Protein AF-A0A392T0C7-F1 (afdb_monomer_lite)

Organism: NCBI:txid97028

Structure (mmCIF, N/CA/C/O backbone):
data_AF-A0A392T0C7-F1
#
_entry.id   AF-A0A392T0C7-F1
#
loop_
_atom_site.group_PDB
_atom_site.id
_atom_site.type_symbol
_atom_site.label_atom_id
_atom_site.label_alt_id
_atom_site.label_comp_id
_atom_site.label_asym_id
_atom_site.label_entity_id
_atom_site.label_seq_id
_atom_site.pdbx_PDB_ins_code
_atom_site.Cartn_x
_atom_site.Cartn_y
_atom_site.Cartn_z
_atom_site.occupancy
_atom_site.B_iso_or_equiv
_atom_site.auth_seq_id
_atom_site.auth_comp_id
_atom_site.auth_asym_id
_atom_site.auth_atom_id
_atom_site.pdbx_PDB_model_num
ATOM 1 N N . MET A 1 1 ? 14.654 6.164 18.359 1.00 67.69 1 MET A N 1
ATOM 2 C CA . MET A 1 1 ? 13.456 5.909 17.523 1.00 67.69 1 MET A CA 1
ATOM 3 C C . MET A 1 1 ? 12.821 4.606 17.983 1.00 67.69 1 MET A C 1
ATOM 5 O O . MET A 1 1 ? 13.551 3.634 18.118 1.00 67.69 1 MET A O 1
ATOM 9 N N . SER A 1 2 ? 11.520 4.578 18.292 1.00 91.94 2 SER A N 1
ATOM 10 C CA . SER A 1 2 ? 10.834 3.323 18.646 1.00 91.94 2 SER A CA 1
ATOM 11 C C . SER A 1 2 ? 10.632 2.448 17.403 1.00 91.94 2 SER A C 1
ATOM 13 O O . SER A 1 2 ? 10.594 2.966 16.284 1.00 91.94 2 SER A O 1
ATOM 15 N N . ARG A 1 3 ? 10.484 1.128 17.592 1.00 93.81 3 ARG A N 1
ATOM 16 C CA . ARG A 1 3 ? 10.194 0.183 16.495 1.00 93.81 3 ARG A CA 1
ATOM 17 C C . ARG A 1 3 ? 8.945 0.591 15.715 1.00 93.81 3 ARG A C 1
ATOM 19 O O . ARG A 1 3 ? 8.980 0.596 14.490 1.00 93.81 3 ARG A O 1
ATOM 26 N N . LEU A 1 4 ? 7.908 1.023 16.433 1.00 95.62 4 LEU A N 1
ATOM 27 C CA . LEU A 1 4 ? 6.664 1.502 15.841 1.00 95.62 4 LEU A CA 1
ATOM 28 C C . LEU A 1 4 ? 6.897 2.710 14.927 1.00 95.62 4 LEU A C 1
ATOM 30 O O . LEU A 1 4 ? 6.525 2.660 13.766 1.00 95.62 4 LEU A O 1
ATOM 34 N N . ARG A 1 5 ? 7.624 3.739 15.392 1.00 95.56 5 ARG A N 1
ATOM 35 C CA . ARG A 1 5 ? 7.940 4.922 14.567 1.00 95.56 5 ARG A CA 1
ATOM 36 C C . ARG A 1 5 ? 8.705 4.558 13.295 1.00 95.56 5 ARG A C 1
ATOM 38 O O . ARG A 1 5 ? 8.405 5.092 12.236 1.00 95.56 5 ARG A O 1
ATOM 45 N N . LEU A 1 6 ? 9.674 3.644 13.384 1.00 96.94 6 LEU A N 1
ATOM 46 C CA . LEU A 1 6 ? 10.407 3.175 12.206 1.00 96.94 6 LEU A CA 1
ATOM 47 C C . LEU A 1 6 ? 9.483 2.452 11.214 1.00 96.94 6 LEU A C 1
ATOM 49 O O . LEU A 1 6 ? 9.596 2.670 10.008 1.00 96.94 6 LEU A O 1
ATOM 53 N N . LEU A 1 7 ? 8.586 1.600 11.715 1.00 96.88 7 LEU A N 1
ATOM 54 C CA . LEU A 1 7 ? 7.621 0.876 10.893 1.00 96.88 7 LEU A CA 1
ATOM 55 C C . LEU A 1 7 ? 6.642 1.839 10.208 1.00 96.88 7 LEU A C 1
ATOM 57 O O . LEU A 1 7 ? 6.441 1.728 9.001 1.00 96.88 7 LEU A O 1
ATOM 61 N N . THR A 1 8 ? 6.133 2.840 10.935 1.00 96.50 8 THR A N 1
ATOM 62 C CA . THR A 1 8 ? 5.315 3.937 10.395 1.00 96.50 8 THR A CA 1
ATOM 63 C C . THR A 1 8 ? 6.025 4.652 9.255 1.00 96.50 8 THR A C 1
ATOM 65 O O . THR A 1 8 ? 5.482 4.722 8.156 1.00 96.50 8 THR A O 1
ATO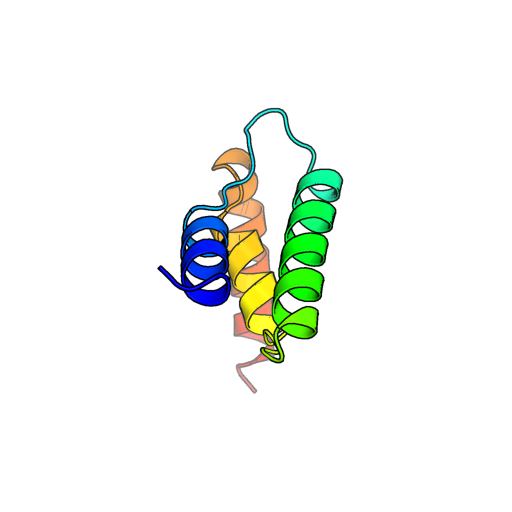M 68 N N . THR A 1 9 ? 7.270 5.091 9.455 1.00 97.31 9 THR A N 1
ATOM 69 C CA . THR A 1 9 ? 8.033 5.781 8.404 1.00 97.31 9 THR A CA 1
ATOM 70 C C . THR A 1 9 ? 8.262 4.897 7.176 1.00 97.31 9 THR A C 1
ATOM 72 O O . THR A 1 9 ? 8.164 5.372 6.044 1.00 97.31 9 THR A O 1
ATOM 75 N N . LYS A 1 10 ? 8.553 3.602 7.359 1.00 97.44 10 LYS A N 1
ATOM 76 C CA . LYS A 1 10 ? 8.696 2.663 6.235 1.00 97.44 10 LYS A CA 1
ATOM 77 C C . LYS A 1 10 ? 7.380 2.490 5.476 1.00 97.44 10 LYS A C 1
ATOM 79 O O . LYS A 1 10 ? 7.379 2.541 4.250 1.00 97.44 10 LYS A O 1
ATOM 84 N N . PHE A 1 11 ? 6.268 2.346 6.193 1.00 97.25 11 PHE A N 1
ATOM 85 C CA . PHE A 1 11 ? 4.944 2.199 5.598 1.00 97.25 11 PHE A CA 1
ATOM 86 C C . PHE A 1 11 ? 4.499 3.464 4.853 1.00 97.25 11 PHE A C 1
ATOM 88 O O . PHE A 1 11 ? 3.972 3.378 3.750 1.00 97.25 11 PHE A O 1
ATOM 95 N N . GLU A 1 12 ? 4.756 4.661 5.379 1.00 96.00 12 GLU A N 1
ATOM 96 C CA . GLU A 1 12 ? 4.440 5.929 4.702 1.00 96.00 12 GLU A CA 1
ATOM 97 C C . GLU A 1 12 ? 5.194 6.076 3.371 1.00 96.00 12 GLU A C 1
ATOM 99 O O . GLU A 1 12 ? 4.600 6.442 2.347 1.00 96.00 12 GLU A O 1
ATOM 104 N N . ASN A 1 13 ? 6.468 5.682 3.355 1.00 97.25 13 ASN A N 1
ATOM 105 C CA . ASN A 1 13 ? 7.329 5.727 2.172 1.00 97.25 13 ASN A CA 1
ATOM 106 C C . ASN A 1 13 ? 7.158 4.537 1.222 1.00 97.25 13 ASN A C 1
ATOM 108 O O . ASN A 1 13 ? 7.673 4.583 0.109 1.00 97.25 13 ASN A O 1
ATOM 112 N N . LEU A 1 14 ? 6.414 3.500 1.616 1.00 97.75 14 LEU A N 1
ATOM 113 C CA . LEU A 1 14 ? 6.151 2.343 0.765 1.00 97.75 14 LEU A CA 1
ATOM 114 C C . LEU A 1 14 ? 5.527 2.799 -0.563 1.00 97.75 14 LEU A C 1
ATOM 116 O O . LEU A 1 14 ? 4.567 3.578 -0.571 1.00 97.75 14 LEU A O 1
ATOM 120 N N . ARG A 1 15 ? 6.102 2.348 -1.673 1.00 98.12 15 ARG A N 1
ATOM 121 C CA . ARG A 1 15 ? 5.638 2.567 -3.045 1.00 98.12 15 ARG A CA 1
ATOM 122 C C . ARG A 1 15 ? 5.853 1.275 -3.816 1.00 98.12 15 ARG A C 1
ATOM 124 O O . ARG A 1 15 ? 6.844 0.591 -3.564 1.00 98.12 15 ARG A O 1
ATOM 131 N N . MET A 1 16 ? 4.930 0.964 -4.715 1.00 98.56 16 MET A N 1
ATOM 132 C CA . MET A 1 16 ? 5.081 -0.162 -5.623 1.00 98.56 16 MET A CA 1
ATOM 133 C C . MET A 1 16 ? 6.116 0.199 -6.688 1.00 98.56 16 MET A C 1
ATOM 135 O O . MET A 1 16 ? 6.139 1.333 -7.178 1.00 98.56 16 MET A O 1
ATOM 139 N N . LYS A 1 17 ? 6.991 -0.745 -7.031 1.00 97.75 17 LYS A N 1
ATOM 140 C CA . LYS A 1 17 ? 7.992 -0.535 -8.086 1.00 97.75 17 LYS A CA 1
ATOM 141 C C . LYS A 1 17 ? 7.382 -0.738 -9.473 1.00 97.75 17 LYS A C 1
ATOM 143 O O . LYS A 1 17 ? 6.349 -1.382 -9.631 1.00 97.75 17 LYS A O 1
ATOM 148 N N . GLU A 1 18 ? 8.039 -0.207 -10.500 1.00 96.88 18 GLU A N 1
ATOM 149 C CA . GLU A 1 18 ? 7.563 -0.339 -11.883 1.00 96.88 18 GLU A CA 1
ATOM 150 C C . GLU A 1 18 ? 7.571 -1.789 -12.389 1.00 96.88 18 GLU A C 1
ATOM 152 O O . GLU A 1 18 ? 6.727 -2.160 -13.206 1.00 96.88 18 GLU A O 1
ATOM 157 N N . ASP A 1 19 ? 8.493 -2.608 -11.891 1.00 96.69 19 ASP A N 1
ATOM 158 C CA . ASP A 1 19 ? 8.703 -4.016 -12.239 1.00 96.69 19 ASP A CA 1
ATOM 159 C C . ASP A 1 19 ? 8.033 -5.004 -11.268 1.00 96.69 19 ASP A C 1
ATOM 161 O O . ASP A 1 19 ? 8.039 -6.209 -11.505 1.00 96.69 19 ASP A O 1
ATOM 165 N N . GLU A 1 20 ? 7.431 -4.506 -10.190 1.00 97.81 20 GLU A N 1
ATOM 166 C CA . GLU A 1 20 ? 6.734 -5.318 -9.193 1.00 97.81 20 GLU A CA 1
ATOM 167 C C . GLU A 1 20 ? 5.327 -5.691 -9.683 1.00 97.81 20 GLU A C 1
ATOM 169 O O . GLU A 1 20 ? 4.663 -4.914 -10.379 1.00 97.81 20 GLU A O 1
ATOM 174 N N . SER A 1 21 ? 4.843 -6.883 -9.326 1.00 97.38 21 SER A N 1
ATOM 175 C CA . SER A 1 21 ? 3.450 -7.252 -9.580 1.00 97.38 21 SER A CA 1
ATOM 176 C C . SER A 1 21 ? 2.531 -6.678 -8.497 1.00 97.38 21 SER A C 1
ATOM 178 O O . SER A 1 21 ? 2.925 -6.489 -7.348 1.00 97.38 21 SER A O 1
ATOM 180 N N . VAL A 1 22 ? 1.262 -6.422 -8.834 1.00 95.56 22 VAL A N 1
ATOM 181 C CA . VAL A 1 22 ? 0.279 -5.941 -7.841 1.00 95.56 22 VAL A CA 1
ATOM 182 C C . VAL A 1 22 ? 0.102 -6.953 -6.702 1.00 95.56 22 VAL A C 1
ATOM 184 O O . VAL A 1 22 ? -0.126 -6.555 -5.563 1.00 95.56 22 VAL A O 1
ATOM 187 N N . HIS A 1 23 ? 0.231 -8.251 -6.995 1.00 96.56 23 HIS A N 1
ATOM 188 C CA . HIS A 1 23 ? 0.145 -9.306 -5.989 1.00 96.56 23 HIS A CA 1
ATOM 189 C C . HIS A 1 23 ? 1.305 -9.230 -4.990 1.00 96.56 23 HIS A C 1
ATOM 191 O O . HIS A 1 23 ? 1.054 -9.202 -3.788 1.00 96.56 23 HIS A O 1
ATOM 197 N N . ASP A 1 24 ? 2.545 -9.120 -5.474 1.00 98.19 24 ASP A N 1
ATOM 198 C CA . ASP A 1 24 ? 3.729 -9.023 -4.607 1.00 98.19 24 ASP A CA 1
ATOM 199 C C . ASP A 1 24 ? 3.663 -7.768 -3.733 1.00 98.19 24 ASP A C 1
ATOM 201 O O . ASP A 1 24 ? 3.881 -7.824 -2.520 1.00 98.19 24 ASP A O 1
ATOM 205 N N . PHE A 1 25 ? 3.250 -6.646 -4.327 1.00 98.19 25 PHE A N 1
ATOM 206 C CA . PHE A 1 25 ? 3.056 -5.409 -3.586 1.00 98.19 25 PHE A CA 1
ATOM 207 C C . PHE A 1 25 ? 1.966 -5.540 -2.512 1.00 98.19 25 PHE A C 1
ATOM 209 O O . PHE A 1 25 ? 2.117 -5.040 -1.394 1.00 98.19 25 PHE A O 1
ATOM 216 N N . HIS A 1 26 ? 0.870 -6.237 -2.820 1.00 96.56 26 HIS A N 1
ATOM 217 C CA . HIS A 1 26 ? -0.190 -6.507 -1.855 1.00 96.56 26 HIS A CA 1
ATOM 218 C C . HIS A 1 26 ? 0.305 -7.376 -0.689 1.00 96.56 26 HIS A C 1
ATOM 220 O O . HIS A 1 26 ? 0.025 -7.032 0.459 1.00 96.56 26 HIS A O 1
ATOM 226 N N . MET A 1 27 ? 1.086 -8.431 -0.954 1.00 97.81 27 MET A N 1
ATOM 227 C CA . MET A 1 27 ? 1.692 -9.257 0.102 1.00 97.81 27 MET A CA 1
ATOM 228 C C . MET A 1 27 ? 2.581 -8.417 1.025 1.00 97.81 27 MET A C 1
ATOM 230 O O . MET A 1 27 ? 2.452 -8.497 2.244 1.00 97.81 27 MET A O 1
ATOM 234 N N . ASN A 1 28 ? 3.393 -7.518 0.463 1.00 97.69 28 ASN A N 1
ATOM 235 C CA . ASN A 1 28 ? 4.221 -6.601 1.247 1.00 97.69 28 ASN A CA 1
ATOM 236 C C . ASN A 1 28 ? 3.370 -5.698 2.167 1.00 97.69 28 ASN A C 1
ATOM 238 O O . ASN A 1 28 ? 3.679 -5.519 3.343 1.00 97.69 28 ASN A O 1
ATOM 242 N N . VAL A 1 29 ? 2.243 -5.165 1.678 1.00 97.81 29 VAL A N 1
ATOM 243 C CA . VAL A 1 29 ? 1.309 -4.385 2.515 1.00 97.81 29 VAL A CA 1
ATOM 244 C C . VAL A 1 29 ? 0.707 -5.229 3.648 1.00 97.81 29 VAL A C 1
ATOM 246 O O . VAL A 1 29 ? 0.556 -4.717 4.762 1.00 97.81 29 VAL A O 1
ATOM 249 N N . LEU A 1 30 ? 0.394 -6.505 3.401 1.00 96.62 30 LEU A N 1
ATOM 250 C CA . LEU A 1 30 ? -0.081 -7.421 4.443 1.00 96.62 30 LEU A CA 1
ATOM 251 C C . LEU A 1 30 ? 0.998 -7.693 5.498 1.00 96.62 30 LEU A C 1
ATOM 253 O O . LEU A 1 30 ? 0.692 -7.669 6.689 1.00 96.62 30 LEU A O 1
ATOM 257 N N . ASP A 1 31 ? 2.259 -7.850 5.095 1.00 97.81 31 ASP A N 1
ATOM 258 C CA . ASP A 1 31 ? 3.379 -8.012 6.028 1.00 97.81 31 ASP A CA 1
ATOM 259 C C . ASP A 1 31 ? 3.540 -6.793 6.945 1.00 97.81 31 ASP A C 1
ATOM 261 O O . ASP A 1 31 ? 3.768 -6.935 8.153 1.00 97.81 31 ASP A O 1
ATOM 265 N N . PHE A 1 32 ? 3.354 -5.581 6.408 1.00 97.69 32 PHE A N 1
ATOM 266 C CA . PHE A 1 32 ? 3.284 -4.371 7.227 1.00 97.69 32 PHE A CA 1
ATOM 267 C C . PHE A 1 32 ? 2.109 -4.422 8.202 1.00 97.69 32 PHE A C 1
ATOM 269 O O . PHE A 1 32 ? 2.315 -4.172 9.388 1.00 97.69 32 PHE A O 1
ATOM 276 N N . SER A 1 33 ? 0.904 -4.766 7.736 1.00 97.50 33 SER A N 1
ATOM 277 C CA . SER A 1 33 ? -0.289 -4.875 8.588 1.00 97.50 33 SER A CA 1
ATOM 278 C C . SER A 1 33 ? -0.068 -5.838 9.757 1.00 97.50 33 SER A C 1
ATOM 280 O O . SER A 1 33 ? -0.313 -5.479 10.907 1.00 97.50 33 SER A O 1
ATOM 282 N N . ASN A 1 34 ? 0.483 -7.021 9.480 1.00 97.56 34 ASN A N 1
ATOM 283 C CA . ASN A 1 34 ? 0.826 -8.019 10.493 1.00 97.56 34 ASN A CA 1
ATOM 284 C C . ASN A 1 34 ? 1.896 -7.498 11.464 1.00 97.56 34 ASN A C 1
ATOM 286 O O . ASN A 1 34 ? 1.814 -7.718 12.672 1.00 97.56 34 ASN A O 1
ATOM 290 N N . SER A 1 35 ? 2.886 -6.758 10.955 1.00 97.75 35 SER A N 1
ATOM 291 C CA . SER A 1 35 ? 3.924 -6.139 11.784 1.00 97.75 35 SER A CA 1
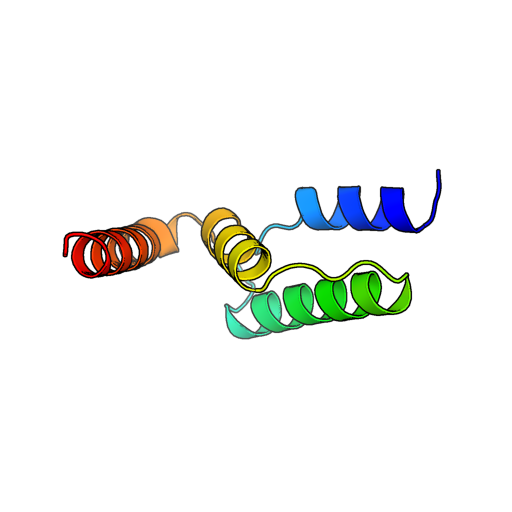ATOM 292 C C . SER A 1 35 ? 3.352 -5.075 12.729 1.00 97.75 35 SER A C 1
ATOM 294 O O . SER A 1 35 ? 3.755 -5.028 13.890 1.00 97.75 35 SER A O 1
ATOM 296 N N . PHE A 1 36 ? 2.409 -4.244 12.274 1.00 97.81 36 PHE A N 1
ATOM 297 C CA . PHE A 1 36 ? 1.718 -3.280 13.138 1.00 97.81 36 PHE A CA 1
ATOM 298 C C . PHE A 1 36 ? 0.868 -3.987 14.197 1.00 97.81 36 PHE A C 1
ATOM 300 O O . PHE A 1 36 ? 0.981 -3.652 15.379 1.00 97.81 36 PHE A O 1
ATOM 307 N N . ASP A 1 37 ? 0.108 -5.012 13.804 1.00 97.38 37 ASP A N 1
ATOM 308 C CA . ASP A 1 37 ? -0.745 -5.774 14.722 1.00 97.38 37 ASP A CA 1
ATOM 309 C C . ASP A 1 37 ? 0.088 -6.461 15.817 1.00 97.38 37 ASP A C 1
ATOM 311 O O . ASP A 1 37 ? -0.233 -6.374 17.001 1.00 97.38 37 ASP A O 1
ATOM 315 N N . SER A 1 38 ? 1.252 -7.018 15.457 1.00 97.44 38 SER A N 1
ATOM 316 C CA . SER A 1 38 ? 2.209 -7.600 16.415 1.00 97.44 38 SER A CA 1
ATOM 317 C C . SER A 1 38 ? 2.756 -6.599 17.447 1.00 97.44 38 SER A C 1
ATOM 319 O O . SER A 1 38 ? 3.232 -6.996 18.511 1.00 97.44 38 SER A O 1
ATOM 321 N N . LEU A 1 39 ? 2.691 -5.298 17.145 1.00 96.50 39 LEU A N 1
ATOM 322 C CA . LEU A 1 39 ? 3.086 -4.202 18.034 1.00 96.50 39 LEU A CA 1
ATOM 323 C C . LEU A 1 39 ? 1.887 -3.582 18.774 1.00 96.50 39 LEU A C 1
ATOM 325 O O . LEU A 1 39 ? 2.062 -2.589 19.480 1.00 96.50 39 LEU A O 1
ATOM 329 N N . GLY A 1 40 ? 0.692 -4.163 18.634 1.00 96.56 40 GLY A N 1
ATOM 330 C CA . GLY A 1 40 ? -0.546 -3.701 19.259 1.00 96.56 40 GLY A CA 1
ATOM 331 C C . GLY A 1 40 ? -1.255 -2.570 18.509 1.00 96.56 40 GLY A C 1
ATOM 332 O O . GLY A 1 40 ? -2.195 -1.992 19.052 1.00 96.56 40 GLY A O 1
ATOM 333 N N . GLU A 1 41 ? -0.834 -2.238 17.284 1.00 96.19 41 GLU A N 1
ATOM 334 C CA . GLU A 1 41 ? -1.493 -1.231 16.449 1.00 96.19 41 GLU A CA 1
ATOM 335 C C . GLU A 1 41 ? -2.250 -1.906 15.302 1.00 96.19 41 GLU A C 1
ATOM 337 O O . GLU A 1 41 ? -1.658 -2.465 14.386 1.00 96.19 41 GLU A O 1
ATOM 342 N N . LYS A 1 42 ? -3.582 -1.823 15.308 1.00 95.06 42 LYS A N 1
ATOM 343 C CA . LYS A 1 42 ? -4.392 -2.309 14.185 1.00 95.06 42 LYS A CA 1
ATOM 344 C C . LYS A 1 42 ? -4.581 -1.216 13.149 1.00 95.06 42 LYS A C 1
ATOM 346 O O . LYS A 1 42 ? -5.117 -0.150 13.452 1.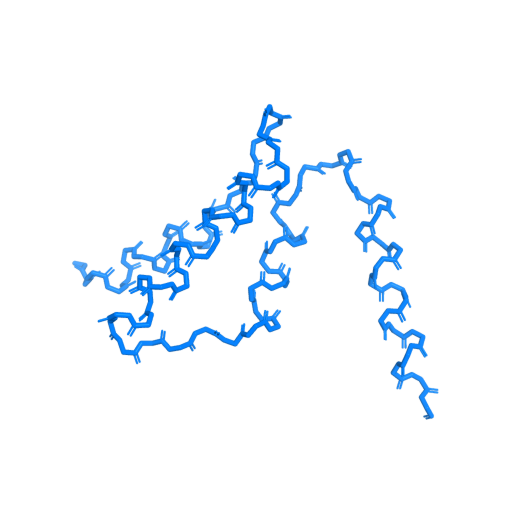00 95.06 42 LYS A O 1
ATOM 351 N N . ILE A 1 43 ? -4.194 -1.500 11.908 1.00 95.50 43 ILE A N 1
ATOM 352 C CA . ILE A 1 43 ? -4.468 -0.614 10.778 1.00 95.50 43 ILE A CA 1
ATOM 353 C C . ILE A 1 43 ? -5.839 -0.969 10.190 1.00 95.50 43 ILE A C 1
ATOM 355 O O . ILE A 1 43 ? -6.046 -2.117 9.803 1.00 95.50 43 ILE A O 1
ATOM 359 N N . PRO A 1 44 ? -6.773 -0.006 10.077 1.00 95.94 44 PRO A N 1
ATOM 360 C CA . PRO A 1 44 ? -8.045 -0.243 9.406 1.00 95.94 44 PRO A CA 1
ATOM 361 C C . PRO A 1 44 ? 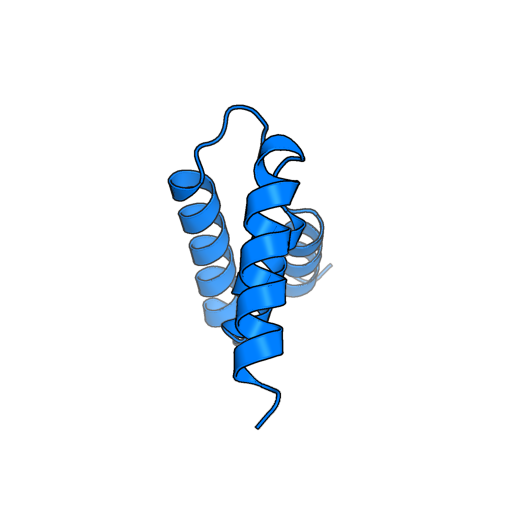-7.842 -0.654 7.946 1.00 95.94 44 PRO A C 1
ATOM 363 O O . PRO A 1 44 ? -7.024 -0.058 7.242 1.00 95.94 44 PRO A O 1
ATOM 366 N N . GLU A 1 45 ? -8.642 -1.603 7.465 1.00 93.56 45 GLU A N 1
ATOM 367 C CA . GLU A 1 45 ? -8.582 -2.089 6.081 1.00 93.56 45 GLU A CA 1
ATOM 368 C C . GLU A 1 45 ? -8.692 -0.946 5.061 1.00 93.56 45 GLU A C 1
ATOM 370 O O . GLU A 1 45 ? -7.894 -0.849 4.134 1.00 93.56 45 GLU A O 1
ATOM 375 N N . GLU A 1 46 ? -9.580 0.017 5.300 1.00 93.50 46 GLU A N 1
ATOM 376 C CA . GLU A 1 46 ? -9.737 1.212 4.465 1.00 93.50 46 GLU A CA 1
ATOM 377 C C . GLU A 1 46 ? -8.433 2.037 4.344 1.00 93.50 46 GLU A C 1
ATOM 379 O O . GLU A 1 46 ? -8.128 2.623 3.301 1.00 93.50 46 GLU A O 1
ATOM 384 N N . LYS A 1 47 ? -7.610 2.079 5.404 1.00 94.88 47 LYS A N 1
ATOM 385 C CA . LYS A 1 47 ? -6.292 2.735 5.382 1.00 94.88 47 LYS A CA 1
ATOM 386 C C . LYS A 1 47 ? -5.281 1.920 4.567 1.00 94.88 47 LYS A C 1
ATOM 388 O O . LYS A 1 47 ? -4.476 2.533 3.866 1.00 94.88 47 LYS A O 1
ATOM 393 N N . LEU A 1 48 ? -5.346 0.587 4.604 1.00 95.88 48 LEU A N 1
ATOM 394 C CA . LEU A 1 48 ? -4.526 -0.291 3.757 1.00 95.88 48 LEU A CA 1
ATOM 395 C C . LEU A 1 48 ? -4.900 -0.146 2.276 1.00 95.88 48 LEU A C 1
ATOM 397 O O . LEU A 1 48 ? -4.018 0.071 1.448 1.00 95.88 48 LEU A O 1
ATOM 401 N N . VAL A 1 49 ? -6.194 -0.167 1.944 1.00 94.81 49 VAL A N 1
ATOM 402 C CA . VAL A 1 49 ? -6.684 0.003 0.565 1.00 94.81 49 VAL A CA 1
ATOM 403 C C . VAL A 1 49 ? -6.250 1.354 -0.000 1.00 94.81 49 VAL A C 1
ATOM 405 O O . VAL A 1 49 ? -5.617 1.411 -1.055 1.00 94.81 49 VAL A O 1
ATOM 408 N N . ARG A 1 50 ? -6.473 2.453 0.736 1.00 94.75 50 ARG A N 1
ATOM 409 C CA . ARG A 1 50 ? -5.992 3.782 0.320 1.00 94.75 50 ARG A CA 1
ATOM 410 C C . ARG A 1 50 ? -4.478 3.844 0.178 1.00 94.75 50 ARG A C 1
ATOM 412 O O . ARG A 1 50 ? -3.976 4.554 -0.693 1.00 94.75 50 ARG A O 1
ATOM 419 N N . LYS A 1 51 ? -3.738 3.140 1.041 1.00 96.69 51 LYS A N 1
ATOM 420 C CA . LYS A 1 51 ? -2.284 3.062 0.922 1.00 96.69 51 LYS A CA 1
ATOM 421 C C . LYS A 1 51 ? -1.890 2.385 -0.386 1.00 96.69 51 LYS A C 1
ATOM 423 O O . LYS A 1 51 ? -1.006 2.914 -1.056 1.00 96.69 51 LYS A O 1
ATOM 428 N N . ILE A 1 52 ? -2.534 1.273 -0.742 1.00 97.06 52 ILE A N 1
ATOM 429 C CA . ILE A 1 52 ? -2.270 0.552 -1.989 1.00 97.06 52 ILE A CA 1
ATOM 430 C C . ILE A 1 52 ? -2.518 1.473 -3.179 1.00 97.06 52 ILE A C 1
ATOM 432 O O . ILE A 1 52 ? -1.578 1.737 -3.922 1.00 97.06 52 ILE A O 1
ATOM 436 N N . LEU A 1 53 ? -3.725 2.037 -3.298 1.00 96.81 53 LEU A N 1
ATOM 437 C CA . LEU A 1 53 ? -4.120 2.875 -4.437 1.00 96.81 53 LEU A CA 1
ATOM 438 C C . LEU A 1 53 ? -3.165 4.061 -4.658 1.00 96.81 53 LEU A C 1
ATOM 440 O O . LEU A 1 53 ? -2.728 4.295 -5.778 1.00 96.81 53 LEU A O 1
ATOM 444 N N . ARG A 1 54 ? -2.744 4.746 -3.584 1.00 96.69 54 ARG A N 1
ATOM 445 C CA . ARG A 1 54 ? -1.793 5.880 -3.650 1.00 96.69 54 ARG A CA 1
ATOM 446 C C . ARG A 1 54 ? -0.339 5.489 -3.906 1.00 96.69 54 ARG A C 1
ATOM 448 O O . ARG A 1 54 ? 0.516 6.362 -4.052 1.00 96.69 54 ARG A O 1
ATOM 455 N N . SER A 1 55 ? -0.036 4.198 -3.860 1.00 97.88 55 SER A N 1
ATOM 456 C CA . SER A 1 55 ? 1.319 3.671 -4.009 1.00 97.88 55 SER A CA 1
ATOM 457 C C . SER A 1 55 ? 1.544 2.989 -5.352 1.00 97.88 55 SER A C 1
ATOM 459 O O . SER A 1 55 ? 2.689 2.629 -5.623 1.00 97.88 55 SER A O 1
ATOM 461 N N . LEU A 1 56 ? 0.492 2.808 -6.160 1.00 98.12 56 LEU A N 1
ATOM 462 C CA . LEU A 1 56 ? 0.586 2.221 -7.492 1.00 98.12 56 LEU A CA 1
ATOM 463 C C . LEU A 1 56 ? 1.314 3.170 -8.465 1.00 98.12 56 LEU A C 1
ATOM 465 O O . LEU A 1 56 ? 1.178 4.390 -8.351 1.00 98.12 56 LEU A O 1
ATOM 469 N N . PRO A 1 57 ? 2.066 2.634 -9.443 1.00 98.31 57 PRO A N 1
ATOM 470 C CA . PRO A 1 57 ? 2.645 3.435 -10.512 1.00 98.31 57 PRO A CA 1
ATOM 471 C C . PRO A 1 57 ? 1.587 4.079 -11.413 1.00 98.31 57 PRO A C 1
ATOM 473 O O . PRO A 1 57 ? 0.484 3.551 -11.570 1.00 98.31 57 PRO A O 1
ATOM 476 N N . LYS A 1 58 ? 1.971 5.151 -12.118 1.00 97.19 58 LYS A N 1
ATOM 477 C CA . LYS A 1 58 ? 1.072 5.940 -12.986 1.00 97.19 58 LYS A CA 1
ATOM 478 C C . LYS A 1 58 ? 0.349 5.131 -14.064 1.00 97.19 58 LYS A C 1
ATOM 480 O O . LYS A 1 58 ? -0.741 5.486 -14.498 1.00 97.19 58 LYS A O 1
ATOM 485 N N . LYS A 1 59 ? 0.920 4.000 -14.492 1.00 96.69 59 LYS A N 1
ATOM 486 C CA . LYS A 1 59 ? 0.270 3.083 -15.447 1.00 96.69 59 LYS A CA 1
ATOM 487 C C . LYS A 1 59 ? -1.073 2.529 -14.946 1.00 96.69 59 LYS A C 1
ATOM 489 O O . LYS A 1 59 ? -1.843 2.001 -15.744 1.00 96.69 59 LYS A O 1
ATOM 494 N N . PHE A 1 60 ? -1.355 2.636 -13.647 1.00 97.56 60 PHE A N 1
ATOM 495 C CA . PHE A 1 60 ? -2.616 2.231 -13.037 1.00 97.56 60 PHE A CA 1
ATOM 496 C C . PHE A 1 60 ? -3.590 3.393 -12.787 1.00 97.56 60 PHE A C 1
ATOM 498 O O . PHE A 1 60 ? -4.702 3.109 -12.350 1.00 97.56 60 PHE A O 1
ATOM 505 N N . ASP A 1 61 ? -3.240 4.650 -13.098 1.00 96.75 61 ASP A N 1
ATOM 506 C CA . ASP A 1 61 ? -4.050 5.839 -12.767 1.00 96.75 61 ASP A CA 1
ATOM 507 C C . ASP A 1 61 ? -5.506 5.690 -13.232 1.00 96.75 61 ASP A C 1
ATOM 509 O O . ASP A 1 61 ? -6.425 5.839 -12.435 1.00 96.75 61 ASP A O 1
ATOM 513 N N . MET A 1 62 ? -5.730 5.261 -14.481 1.00 97.75 62 MET A N 1
ATOM 514 C CA . MET A 1 62 ? -7.087 5.049 -15.011 1.00 97.75 62 MET A CA 1
ATOM 515 C C . MET A 1 62 ? -7.900 4.024 -14.203 1.00 97.75 62 MET A C 1
ATOM 517 O O . MET A 1 62 ? -9.106 4.183 -14.032 1.00 97.75 62 MET A O 1
ATOM 521 N N . LYS A 1 63 ? -7.258 2.957 -13.708 1.00 96.81 63 LYS A N 1
ATOM 522 C CA . LYS A 1 63 ? -7.927 1.940 -12.880 1.00 96.81 63 LYS A CA 1
ATOM 523 C C . LYS A 1 63 ? -8.208 2.472 -11.478 1.00 96.81 63 LYS A C 1
ATOM 525 O O . LYS A 1 63 ? -9.256 2.158 -10.930 1.00 96.81 63 LYS A O 1
ATOM 530 N N . VAL A 1 64 ? -7.291 3.260 -10.913 1.00 96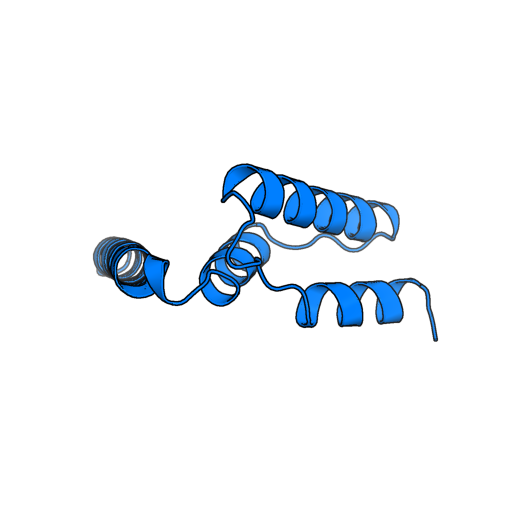.94 64 VAL A N 1
ATOM 531 C CA . VAL A 1 64 ? -7.481 3.907 -9.607 1.00 96.94 64 VAL A CA 1
ATOM 532 C C . VAL A 1 64 ? -8.666 4.866 -9.668 1.00 96.94 64 VAL A C 1
ATOM 534 O O . VAL A 1 64 ? -9.573 4.729 -8.854 1.00 96.94 64 VAL A O 1
ATOM 537 N N . THR A 1 65 ? -8.717 5.743 -10.675 1.00 96.75 65 THR A N 1
ATOM 538 C CA . THR A 1 65 ? -9.843 6.664 -10.883 1.00 96.75 65 THR A CA 1
ATOM 539 C C . THR A 1 65 ? -11.167 5.914 -10.993 1.00 96.75 65 THR A C 1
ATOM 541 O O . THR A 1 65 ? -12.103 6.236 -10.274 1.00 96.75 65 THR A O 1
ATOM 544 N N . ALA A 1 66 ? -11.231 4.854 -11.804 1.00 97.38 66 ALA A N 1
ATOM 545 C CA . ALA A 1 66 ? -12.454 4.065 -11.947 1.00 97.38 66 ALA A CA 1
ATOM 546 C C . ALA A 1 66 ? -12.918 3.413 -10.626 1.00 97.38 66 ALA A C 1
ATOM 548 O O . ALA A 1 66 ? -14.116 3.306 -10.379 1.00 97.38 66 ALA A O 1
ATOM 549 N N . ILE A 1 67 ? -11.986 2.972 -9.771 1.00 95.38 67 ILE A N 1
ATOM 550 C CA . ILE A 1 67 ? -12.309 2.418 -8.445 1.00 95.38 67 ILE A CA 1
ATOM 551 C C . ILE A 1 67 ? -12.861 3.511 -7.521 1.00 95.38 67 ILE A C 1
ATOM 553 O O . ILE A 1 67 ? -13.852 3.280 -6.829 1.00 95.38 67 ILE A O 1
ATOM 557 N N . GLU A 1 68 ? -12.229 4.685 -7.502 1.00 93.38 68 GLU A N 1
ATOM 558 C CA . GLU A 1 68 ? -12.659 5.816 -6.672 1.00 93.38 68 GLU A CA 1
ATOM 559 C C . GLU A 1 68 ? -14.043 6.329 -7.096 1.00 93.38 68 GLU A C 1
ATOM 561 O O . GLU A 1 68 ? -14.911 6.495 -6.242 1.00 93.38 68 GLU A O 1
ATOM 566 N N . GLU A 1 69 ? -14.288 6.483 -8.400 1.00 94.38 69 GLU A N 1
ATOM 567 C CA . GLU A 1 69 ? -15.596 6.868 -8.948 1.00 94.38 69 GLU A CA 1
ATOM 568 C C . GLU A 1 69 ? -16.682 5.827 -8.635 1.00 94.38 69 GLU A C 1
ATOM 570 O O . GLU A 1 69 ? -17.789 6.184 -8.236 1.00 94.38 69 GLU A O 1
ATOM 575 N N . ALA A 1 70 ? -16.382 4.529 -8.761 1.00 94.06 70 ALA A N 1
ATOM 576 C CA . ALA A 1 70 ? -17.340 3.473 -8.427 1.00 94.06 70 ALA A CA 1
ATOM 577 C C . ALA A 1 70 ? -17.727 3.490 -6.938 1.00 94.06 70 ALA A C 1
ATOM 579 O O . ALA A 1 70 ? -18.896 3.289 -6.593 1.00 94.06 70 ALA A O 1
ATOM 580 N N . GLN A 1 71 ? -16.759 3.753 -6.055 1.00 89.69 71 GLN A N 1
ATOM 581 C CA . GLN A 1 71 ? -17.011 3.907 -4.626 1.00 89.69 71 GLN A CA 1
ATOM 582 C C . GLN A 1 71 ? -17.841 5.164 -4.335 1.00 89.69 71 GLN A C 1
A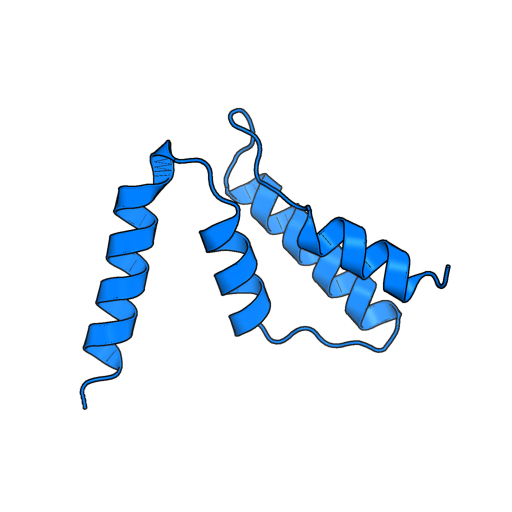TOM 584 O O . GLN A 1 71 ? -18.772 5.088 -3.531 1.00 89.69 71 GLN A O 1
ATOM 589 N N . ASP A 1 72 ? -17.552 6.286 -4.997 1.00 89.94 72 ASP A N 1
ATOM 590 C CA . ASP A 1 72 ? -18.312 7.533 -4.857 1.00 89.94 72 ASP A CA 1
ATOM 591 C C . ASP A 1 72 ? -19.783 7.330 -5.244 1.00 89.94 72 ASP A C 1
ATOM 593 O O . ASP A 1 72 ? -20.671 7.544 -4.416 1.00 89.94 72 ASP A O 1
ATOM 597 N N . ILE A 1 73 ? -20.044 6.751 -6.422 1.00 90.94 73 ILE A N 1
ATOM 598 C CA . ILE A 1 73 ? -21.396 6.411 -6.897 1.00 90.94 73 ILE A CA 1
ATOM 599 C C . ILE A 1 73 ? -22.140 5.524 -5.888 1.00 90.94 73 ILE A C 1
ATOM 601 O O . ILE A 1 73 ? -23.328 5.727 -5.639 1.00 90.94 73 ILE A O 1
ATOM 605 N N . SER A 1 74 ? -21.456 4.557 -5.265 1.00 89.94 74 SER A N 1
ATOM 606 C CA . SER A 1 74 ? -22.072 3.675 -4.261 1.00 89.94 74 SER A CA 1
ATOM 607 C C . SER A 1 74 ? -22.498 4.402 -2.975 1.00 89.94 74 SER A C 1
ATOM 609 O O . SER A 1 74 ? -23.361 3.911 -2.239 1.00 89.94 74 SER A O 1
ATOM 611 N N . SER A 1 75 ? -21.897 5.565 -2.706 1.00 89.38 75 SER A N 1
ATOM 612 C CA . SER A 1 75 ? -22.123 6.372 -1.507 1.00 89.38 75 SER A CA 1
ATOM 613 C C . SER A 1 75 ? -23.200 7.452 -1.673 1.00 89.38 75 SER A C 1
ATOM 615 O O . SER A 1 75 ? -23.723 7.928 -0.668 1.00 89.38 75 SER A O 1
ATOM 617 N N . MET A 1 76 ? -23.599 7.778 -2.910 1.00 83.56 76 MET A N 1
ATOM 618 C CA . MET A 1 76 ? -24.604 8.801 -3.259 1.00 83.56 76 MET A CA 1
ATOM 619 C C . MET A 1 76 ? -26.070 8.387 -2.983 1.00 83.56 76 MET A C 1
ATOM 621 O O . MET A 1 76 ? -26.965 8.739 -3.750 1.00 83.56 76 MET A O 1
ATOM 625 N N . LYS A 1 77 ? -26.329 7.606 -1.929 1.00 59.00 77 LYS A N 1
ATOM 626 C CA . LYS A 1 77 ? -27.688 7.154 -1.573 1.00 59.00 77 LYS A CA 1
ATOM 627 C C . LYS A 1 77 ? -28.654 8.294 -1.264 1.00 59.00 77 LYS A C 1
ATOM 629 O O . LYS A 1 77 ? -28.235 9.253 -0.581 1.00 59.00 77 LYS A O 1
#

Foldseek 3Di:
DDPLVVLVVCLVPAAADPPHDLVRSLVVLVVSQVVCVVVVHHDDPVNSVVSSLVRYDPVCVVVSVVVVVVVVVVVPD

Radius of gyration: 14.15 Å; chains: 1; bounding box: 41×18×35 Å

Secondary structure (DSSP, 8-state):
--HHHHHHHHHHH----TTS-HHHHHHHHHHHHHHHHHTT-PPPHHHHHHHHHTTS-GGGHHHHHHHHHHHHHHH--

InterPro domains:
  IPR061502 Copia/RE1/RE2-like, N-terminal domain [PF14223] (5-73)

pLDDT: mean 95.13, std 5.82, range [59.0, 98.56]

Sequence (77 aa):
MSRLRLLTTKFENLRMKEDESVHDFHMNVLDFSNSFDSLGEKIPEEKLVRKILRSLPKKFDMKVTAIEEAQDISSMK